Protein AF-A0A965FU15-F1 (afdb_monomer)

Mean predicted aligned error: 6.31 Å

Radius of gyration: 16.33 Å; Cα contacts (8 Å, |Δi|>4): 114; chains: 1; bounding box: 41×31×41 Å

Secondary structure (DSSP, 8-state):
---S-EEEEEPP-HHHHHHHHHHHTEETTTTEE-PPPTT-TT--SS--TT-S-EEEEEEEPPPTT--HHHHHHHHHHHHHHSPPPP--SEEEEEETTEEEEEESSPPPP-

Nearest PDB structures (foldseek):
  7nwg-assembly1_E3  TM=2.930E-01  e=4.593E+00  Oryctolagus cuniculus
  8rjd-assembly1_E  TM=3.080E-01  e=5.591E+00  Oryctolagus cuniculus
  4m4w-assembly1_K  TM=3.435E-01  e=8.282E+00  Bacillus subtilis subsp. subtilis str. 168
  8jbi-assembly1_B-2  TM=2.284E-01  e=4.302E+00  Salmonella enterica subsp. enterica serovar Typhimurium str. 14028S

Structure (mmCIF, N/CA/C/O backbone):
data_AF-A0A965FU15-F1
#
_entry.id   AF-A0A965FU15-F1
#
loop_
_atom_site.group_PDB
_atom_site.id
_atom_site.type_symbol
_atom_site.label_atom_id
_atom_site.label_alt_id
_atom_site.label_comp_id
_atom_site.label_asym_id
_atom_site.label_entity_id
_atom_site.label_seq_id
_atom_site.pdbx_PDB_ins_code
_atom_site.Cartn_x
_atom_site.Cartn_y
_atom_site.Cartn_z
_atom_site.occupancy
_atom_site.B_iso_or_equiv
_atom_site.auth_seq_id
_atom_site.auth_comp_id
_atom_site.auth_asym_id
_atom_site.auth_atom_id
_atom_site.pdbx_PDB_model_num
ATOM 1 N N . MET A 1 1 ? -22.781 3.627 -6.993 1.00 50.22 1 MET A N 1
ATOM 2 C CA . MET A 1 1 ? -22.090 2.320 -7.135 1.00 50.22 1 MET A CA 1
ATOM 3 C C . MET A 1 1 ? -22.307 1.506 -5.863 1.00 50.22 1 MET A C 1
ATOM 5 O O . MET A 1 1 ? -22.204 2.081 -4.789 1.00 50.22 1 MET A O 1
ATOM 9 N N . 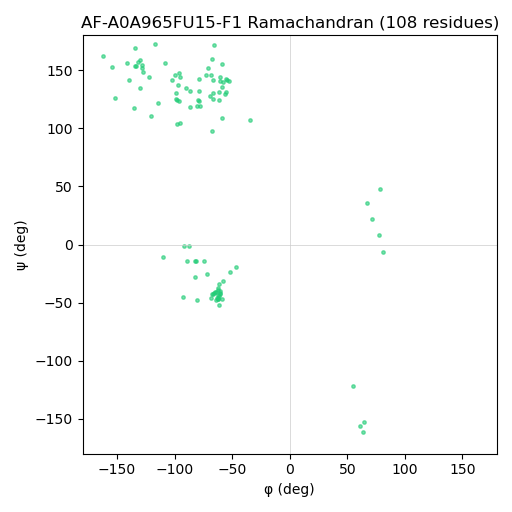ARG A 1 2 ? -22.625 0.206 -5.947 1.00 59.66 2 ARG A N 1
ATOM 10 C CA . ARG A 1 2 ? -22.795 -0.666 -4.766 1.00 59.66 2 ARG A CA 1
ATOM 11 C C . ARG A 1 2 ? -21.503 -1.454 -4.533 1.00 59.66 2 ARG A C 1
ATOM 13 O O . ARG A 1 2 ? -21.215 -2.394 -5.270 1.00 59.66 2 ARG A O 1
ATOM 20 N N . TYR A 1 3 ? -20.705 -1.062 -3.542 1.00 67.00 3 TYR A N 1
ATOM 21 C CA . TYR A 1 3 ? -19.468 -1.772 -3.202 1.00 67.00 3 TYR A CA 1
ATOM 22 C C . TYR A 1 3 ? -19.782 -3.023 -2.381 1.00 67.00 3 TYR A C 1
ATOM 24 O O . TYR A 1 3 ? -20.424 -2.952 -1.339 1.00 67.00 3 TYR A O 1
ATOM 32 N N . ARG A 1 4 ? -19.336 -4.193 -2.853 1.00 75.06 4 ARG A N 1
ATOM 33 C CA . ARG A 1 4 ? -19.625 -5.478 -2.189 1.00 75.06 4 ARG A CA 1
ATOM 34 C C . ARG A 1 4 ? -18.675 -5.770 -1.024 1.00 75.06 4 ARG A C 1
ATOM 36 O O . ARG A 1 4 ? -19.047 -6.515 -0.122 1.00 75.06 4 ARG A O 1
ATOM 43 N N . ARG A 1 5 ? -17.452 -5.231 -1.088 1.00 90.81 5 ARG A N 1
ATOM 44 C CA . ARG A 1 5 ? -16.384 -5.268 -0.076 1.00 90.81 5 ARG A CA 1
ATOM 45 C C . ARG A 1 5 ? -15.478 -4.052 -0.275 1.00 90.81 5 ARG A C 1
ATOM 47 O O . ARG A 1 5 ? -15.346 -3.579 -1.403 1.00 90.81 5 ARG A O 1
ATOM 54 N N . VAL A 1 6 ? -14.837 -3.610 0.796 1.00 92.38 6 VAL A N 1
ATOM 55 C CA . VAL A 1 6 ? -13.867 -2.506 0.838 1.00 92.38 6 VAL A CA 1
ATOM 56 C C . VAL A 1 6 ? -12.596 -2.982 1.536 1.00 92.38 6 VAL A C 1
ATOM 58 O O . VAL A 1 6 ? -12.653 -3.930 2.312 1.00 92.38 6 VAL A O 1
ATOM 61 N N . ALA A 1 7 ? -11.450 -2.374 1.250 1.00 93.50 7 ALA A N 1
ATOM 62 C CA . ALA A 1 7 ? -10.162 -2.698 1.864 1.00 93.50 7 ALA A CA 1
ATOM 63 C C . ALA A 1 7 ? -9.372 -1.408 2.102 1.00 93.50 7 ALA A C 1
ATOM 65 O O . ALA A 1 7 ? -9.617 -0.417 1.415 1.00 93.50 7 ALA A O 1
ATOM 66 N N . ILE A 1 8 ? -8.436 -1.430 3.053 1.00 95.00 8 ILE A N 1
ATOM 67 C CA . ILE A 1 8 ? -7.556 -0.289 3.336 1.00 95.00 8 ILE A CA 1
ATOM 68 C C . ILE A 1 8 ? -6.129 -0.697 2.989 1.00 95.00 8 ILE A C 1
ATOM 70 O O . ILE A 1 8 ? -5.592 -1.668 3.534 1.00 95.00 8 ILE A O 1
ATOM 74 N N . TYR A 1 9 ? -5.526 0.060 2.081 1.00 93.94 9 TYR A N 1
ATOM 75 C CA . TYR A 1 9 ? -4.177 -0.156 1.584 1.00 93.94 9 TYR A CA 1
ATOM 76 C C . TYR A 1 9 ? -3.323 1.084 1.832 1.00 93.94 9 TYR A C 1
ATOM 78 O O . TYR A 1 9 ? -3.806 2.206 1.696 1.00 93.94 9 TYR A O 1
ATOM 86 N N . HIS A 1 10 ? -2.046 0.878 2.139 1.00 93.0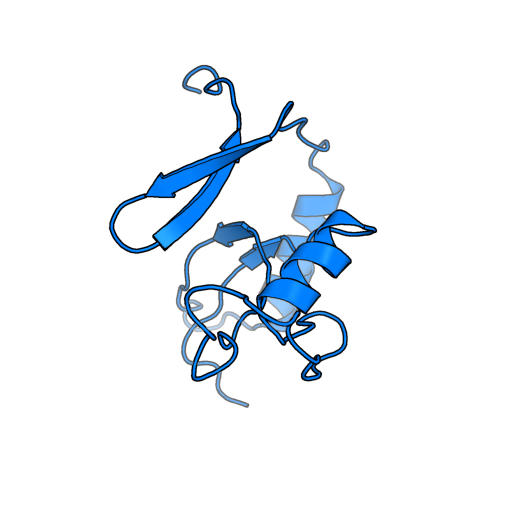0 10 HIS A N 1
ATOM 87 C CA . HIS A 1 10 ? -1.039 1.925 2.063 1.00 93.00 10 HIS A CA 1
ATOM 88 C C . HIS A 1 10 ? -0.322 1.812 0.718 1.00 93.00 10 HIS A C 1
ATOM 90 O O . HIS A 1 10 ? 0.236 0.764 0.388 1.00 93.00 10 HIS A O 1
ATOM 96 N N . VAL A 1 11 ? -0.333 2.890 -0.058 1.00 93.81 11 VAL A N 1
ATOM 97 C CA . VAL A 1 11 ? 0.475 2.994 -1.274 1.00 93.81 11 VAL A CA 1
ATOM 98 C C . VAL A 1 11 ? 1.720 3.804 -0.917 1.00 93.81 11 VAL A C 1
ATOM 100 O O . VAL A 1 11 ? 1.559 4.918 -0.412 1.00 93.81 11 VAL A O 1
ATOM 103 N N . PRO A 1 12 ? 2.942 3.301 -1.157 1.00 92.00 12 PRO A N 1
ATOM 104 C CA . PRO A 1 12 ? 4.151 4.072 -0.889 1.00 92.00 12 PRO A CA 1
ATOM 105 C C . PRO A 1 12 ? 4.251 5.292 -1.817 1.00 92.00 12 PRO A C 1
ATOM 107 O O . PRO A 1 12 ? 3.447 5.480 -2.737 1.00 92.00 12 PRO A O 1
ATOM 110 N 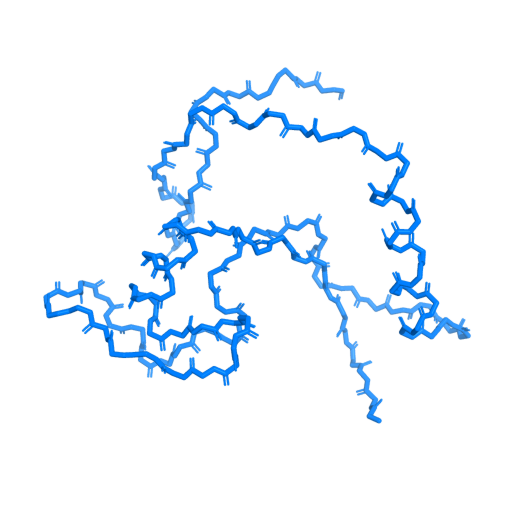N . SER A 1 13 ? 5.220 6.163 -1.562 1.00 91.00 13 SER A N 1
ATOM 111 C CA . SER A 1 13 ? 5.536 7.324 -2.401 1.00 91.00 13 SER A CA 1
ATOM 112 C C . SER A 1 13 ? 6.955 7.219 -2.975 1.00 91.00 13 SER A C 1
ATOM 114 O O . SER A 1 13 ? 7.716 6.306 -2.644 1.00 91.00 13 SER A O 1
ATOM 116 N N . GLY A 1 14 ? 7.305 8.140 -3.876 1.00 94.12 14 GLY A N 1
ATOM 117 C CA . GLY A 1 14 ? 8.660 8.274 -4.412 1.00 94.12 14 GLY A CA 1
ATOM 118 C C . GLY A 1 14 ? 9.146 7.074 -5.231 1.00 94.12 14 GLY A C 1
ATOM 119 O O . GLY A 1 14 ? 8.361 6.340 -5.833 1.00 94.12 14 GLY A O 1
ATOM 120 N N . ALA A 1 15 ? 10.467 6.879 -5.249 1.00 94.38 15 ALA A N 1
ATOM 121 C CA . ALA A 1 15 ? 11.131 5.866 -6.072 1.00 94.38 15 ALA A CA 1
ATOM 122 C C . ALA A 1 15 ? 10.644 4.438 -5.785 1.00 94.38 15 ALA A C 1
ATOM 124 O O . ALA A 1 15 ? 10.582 3.615 -6.697 1.00 94.38 15 ALA A O 1
ATOM 125 N N . PHE A 1 16 ? 10.247 4.153 -4.542 1.00 92.62 16 PHE A N 1
ATOM 126 C CA . PHE A 1 16 ? 9.757 2.835 -4.156 1.00 92.62 16 PHE A CA 1
ATOM 127 C C . PHE A 1 16 ? 8.417 2.496 -4.825 1.00 92.62 16 PHE A C 1
ATOM 129 O O . PHE A 1 16 ? 8.252 1.402 -5.365 1.00 92.62 16 PHE A O 1
ATOM 136 N N . HIS A 1 17 ? 7.491 3.462 -4.876 1.00 94.00 17 HIS A N 1
ATOM 137 C CA . HIS A 1 17 ? 6.242 3.333 -5.634 1.00 94.00 17 HIS A CA 1
ATOM 138 C C . HIS A 1 17 ? 6.498 3.165 -7.130 1.00 94.00 17 HIS A C 1
ATOM 140 O O . HIS A 1 17 ? 5.930 2.267 -7.753 1.00 94.00 17 HIS A O 1
ATOM 146 N N . SER A 1 18 ? 7.376 3.994 -7.699 1.00 94.12 18 SER A N 1
ATOM 147 C CA . SER A 1 18 ? 7.694 3.958 -9.129 1.00 94.12 18 SER A CA 1
ATOM 148 C C . SER A 1 18 ? 8.306 2.621 -9.549 1.00 94.12 18 SER A C 1
ATOM 150 O O . SER A 1 18 ? 7.880 2.041 -10.547 1.00 94.12 18 SER A O 1
ATOM 152 N N . ALA A 1 19 ? 9.252 2.093 -8.767 1.00 92.31 19 ALA A N 1
ATOM 153 C CA . ALA A 1 19 ? 9.891 0.808 -9.036 1.00 92.31 19 ALA A CA 1
ATOM 154 C C . ALA A 1 19 ? 8.885 -0.352 -8.964 1.00 92.31 19 ALA A C 1
ATOM 156 O O . ALA A 1 19 ? 8.809 -1.162 -9.888 1.00 92.31 19 ALA A O 1
ATOM 157 N N . GLY A 1 20 ? 8.064 -0.401 -7.907 1.00 91.19 20 GLY A N 1
ATOM 158 C CA . GLY A 1 20 ? 7.037 -1.432 -7.754 1.00 91.19 20 GLY A CA 1
ATOM 159 C C . GLY A 1 20 ? 5.957 -1.365 -8.837 1.00 91.19 20 GLY A C 1
ATOM 160 O O . GLY A 1 20 ? 5.564 -2.394 -9.385 1.00 91.19 20 GLY A O 1
ATOM 161 N N . SER A 1 21 ? 5.517 -0.159 -9.201 1.00 92.31 21 SER A N 1
ATOM 162 C CA . SER A 1 21 ? 4.520 0.055 -10.258 1.00 92.31 21 SER A CA 1
ATOM 163 C C . SER A 1 21 ? 5.055 -0.327 -11.635 1.00 92.31 21 SER A C 1
ATOM 165 O O . SER A 1 21 ? 4.350 -0.993 -12.392 1.00 92.31 21 SER A O 1
ATOM 167 N N . SER A 1 22 ? 6.303 0.042 -11.950 1.00 91.19 22 SER A N 1
ATOM 168 C CA . SER A 1 22 ? 6.966 -0.354 -13.198 1.00 91.19 22 SER A CA 1
ATOM 169 C C . SER A 1 22 ? 7.118 -1.871 -13.284 1.00 91.19 22 SER A C 1
ATOM 171 O O . SER A 1 22 ? 6.743 -2.468 -14.290 1.00 91.19 22 SER A O 1
ATOM 173 N N . TRP A 1 23 ? 7.574 -2.517 -12.207 1.00 87.88 23 TRP A N 1
ATOM 174 C CA . TRP A 1 23 ? 7.693 -3.972 -12.164 1.00 87.88 23 TRP A CA 1
ATOM 175 C C . TRP A 1 23 ? 6.340 -4.674 -12.363 1.00 87.88 23 TRP A C 1
ATOM 177 O O . TRP A 1 23 ? 6.256 -5.648 -13.108 1.00 87.88 23 TRP A O 1
ATOM 187 N N . LEU A 1 24 ? 5.256 -4.159 -11.772 1.00 87.75 24 LEU A N 1
ATOM 188 C CA . LEU A 1 24 ? 3.908 -4.729 -11.913 1.00 87.75 24 LEU A CA 1
ATOM 189 C C . LEU A 1 24 ? 3.172 -4.336 -13.204 1.00 87.75 24 LEU A C 1
ATOM 191 O O . LEU A 1 24 ? 2.156 -4.958 -13.515 1.00 87.75 24 LEU A O 1
ATOM 195 N N . GLY A 1 25 ? 3.649 -3.323 -13.930 1.00 89.56 25 GLY A N 1
ATOM 196 C CA . GLY A 1 25 ? 2.983 -2.784 -15.118 1.00 89.56 25 GLY A CA 1
ATOM 197 C C . GLY A 1 25 ? 1.710 -1.983 -14.817 1.00 89.56 25 GLY A C 1
ATOM 198 O O . GLY A 1 25 ? 0.840 -1.857 -15.679 1.00 89.56 25 GLY A O 1
ATOM 199 N N . TRP A 1 26 ? 1.551 -1.467 -13.592 1.00 91.25 26 TRP A N 1
ATOM 200 C CA . TRP A 1 26 ? 0.356 -0.724 -13.177 1.00 91.25 26 TRP A CA 1
ATOM 201 C C . TRP A 1 26 ? 0.645 0.295 -12.082 1.00 91.25 26 TRP A C 1
ATOM 203 O O . TRP A 1 26 ? 1.128 -0.055 -11.005 1.00 91.25 26 TRP A O 1
ATOM 213 N N . ASP A 1 27 ? 0.264 1.542 -12.342 1.00 91.94 27 ASP A N 1
ATOM 214 C CA . ASP A 1 27 ? 0.269 2.629 -11.372 1.00 91.94 27 ASP A CA 1
ATOM 215 C C . ASP A 1 27 ? -1.129 2.761 -10.754 1.00 91.94 27 ASP A C 1
ATOM 217 O O . ASP A 1 27 ? -2.060 3.275 -11.377 1.00 91.94 27 ASP A O 1
ATOM 221 N N . ASN A 1 28 ? -1.291 2.295 -9.514 1.00 91.94 28 ASN A N 1
ATOM 222 C CA . ASN A 1 28 ? -2.560 2.384 -8.787 1.00 91.94 28 ASN A CA 1
ATOM 223 C C . ASN A 1 28 ? -2.892 3.795 -8.281 1.00 91.94 28 ASN A C 1
ATOM 225 O O . ASN A 1 28 ? -4.047 4.020 -7.927 1.00 91.94 28 ASN A O 1
ATOM 229 N N . ARG A 1 29 ? -1.940 4.739 -8.261 1.00 91.19 29 ARG A N 1
ATOM 230 C CA . ARG A 1 29 ? -2.233 6.146 -7.942 1.00 91.19 29 ARG A CA 1
ATOM 231 C C . ARG A 1 29 ? -2.801 6.870 -9.153 1.00 91.19 29 ARG A C 1
ATOM 233 O O . ARG A 1 29 ? -3.809 7.554 -9.029 1.00 91.19 29 ARG A O 1
ATOM 240 N N . ALA A 1 30 ? -2.163 6.706 -10.311 1.00 91.06 30 ALA A N 1
ATOM 241 C CA . ALA A 1 30 ? -2.608 7.329 -11.558 1.00 91.06 30 ALA A CA 1
ATOM 242 C C . ALA A 1 30 ? -3.729 6.546 -12.266 1.00 91.06 30 ALA A C 1
ATOM 244 O O . ALA A 1 30 ? -4.353 7.069 -13.184 1.00 91.06 30 ALA A O 1
ATOM 245 N N . GLY A 1 31 ? -3.975 5.294 -11.869 1.00 90.75 31 GLY A N 1
ATOM 246 C CA . GLY A 1 31 ? -4.999 4.439 -12.468 1.00 90.75 31 GLY A CA 1
ATOM 247 C C . GLY A 1 31 ? -4.684 4.041 -13.911 1.00 90.75 31 GLY A C 1
ATOM 248 O O . GLY A 1 31 ? -5.597 3.964 -14.732 1.00 90.75 31 GLY A O 1
ATOM 249 N N . ARG A 1 32 ? -3.404 3.818 -14.237 1.00 90.50 32 ARG A N 1
ATOM 250 C CA . ARG A 1 32 ? -2.950 3.546 -15.611 1.00 90.50 32 ARG A CA 1
ATOM 251 C C . ARG A 1 32 ? -1.968 2.383 -15.695 1.00 90.50 32 ARG A C 1
ATOM 253 O O . ARG A 1 32 ? -1.220 2.110 -14.756 1.00 90.50 32 ARG A O 1
ATOM 260 N N . ALA A 1 33 ? -1.943 1.738 -16.857 1.00 89.69 33 ALA A N 1
ATOM 261 C CA . ALA A 1 33 ? -0.943 0.730 -17.183 1.00 89.69 33 ALA A CA 1
ATOM 262 C C . ALA A 1 33 ? 0.436 1.371 -17.413 1.00 89.69 33 ALA A C 1
ATOM 264 O O . ALA A 1 33 ? 0.531 2.532 -17.821 1.00 89.69 33 ALA A O 1
ATOM 265 N N . LEU A 1 34 ? 1.488 0.600 -17.150 1.00 89.06 34 LEU A N 1
ATOM 266 C CA . LEU A 1 34 ? 2.882 0.956 -17.404 1.00 89.06 34 LEU A CA 1
ATOM 267 C C . LEU A 1 34 ? 3.562 -0.163 -18.191 1.00 89.06 34 LEU A C 1
ATOM 269 O O . LEU A 1 34 ? 3.224 -1.336 -18.022 1.00 89.06 34 LEU A O 1
ATOM 273 N N . ASP A 1 35 ? 4.566 0.198 -18.982 1.00 87.06 35 ASP A N 1
ATOM 274 C CA . ASP A 1 35 ? 5.437 -0.788 -19.608 1.00 87.06 35 ASP A CA 1
ATOM 275 C C . ASP A 1 35 ? 6.303 -1.469 -18.546 1.00 87.06 35 ASP A C 1
ATOM 277 O O . ASP A 1 35 ? 6.967 -0.819 -17.729 1.00 87.06 35 ASP A O 1
ATOM 281 N N . GLN A 1 36 ? 6.280 -2.800 -18.551 1.00 85.00 36 GLN A N 1
ATOM 282 C CA . GLN A 1 36 ? 7.129 -3.595 -17.673 1.00 85.00 36 GLN A CA 1
ATOM 283 C C . GLN A 1 36 ? 8.557 -3.668 -18.232 1.00 85.00 36 GLN A C 1
ATOM 285 O O . GLN A 1 36 ? 8.728 -3.831 -19.445 1.00 85.00 36 GLN A O 1
ATOM 290 N N . PRO A 1 37 ? 9.592 -3.638 -17.372 1.00 83.19 37 PRO A N 1
ATOM 291 C CA . PRO A 1 37 ? 10.973 -3.832 -17.798 1.00 83.19 37 PRO A CA 1
ATOM 292 C C . PRO A 1 37 ? 11.172 -5.155 -18.552 1.00 83.19 37 PRO A C 1
ATOM 294 O O . PRO A 1 37 ? 10.604 -6.191 -18.185 1.00 83.19 37 PRO A O 1
ATOM 297 N N . MET A 1 38 ? 12.019 -5.137 -19.584 1.00 73.50 38 MET A N 1
ATOM 298 C CA . MET A 1 38 ? 12.426 -6.338 -20.321 1.00 73.50 38 MET A CA 1
ATOM 299 C C . MET A 1 38 ? 13.073 -7.367 -19.380 1.00 73.50 38 MET A C 1
ATOM 301 O O . MET A 1 38 ? 13.834 -7.007 -18.488 1.00 73.50 38 MET A O 1
ATOM 305 N N . GLY A 1 39 ? 12.768 -8.655 -19.570 1.00 69.06 39 GLY A N 1
ATOM 306 C CA . GLY A 1 39 ? 13.330 -9.736 -18.746 1.00 69.06 39 GLY A CA 1
ATOM 307 C C . GLY A 1 39 ? 12.702 -9.887 -17.354 1.00 69.06 39 GLY A C 1
ATOM 308 O O . GLY A 1 39 ? 13.184 -10.685 -16.553 1.00 69.06 39 GLY A O 1
ATOM 309 N N . SER A 1 40 ? 11.615 -9.169 -17.058 1.00 67.69 40 SER A N 1
ATOM 310 C CA . SER A 1 40 ? 10.824 -9.387 -15.844 1.00 67.69 40 SER A CA 1
ATOM 311 C C . SER A 1 40 ? 10.289 -10.830 -15.794 1.00 67.69 40 SER A C 1
ATOM 313 O O . SER A 1 40 ? 9.415 -11.235 -16.565 1.00 67.69 40 SER A O 1
ATOM 315 N N . VAL A 1 41 ? 10.846 -11.638 -14.885 1.00 60.62 41 VAL A N 1
ATOM 316 C CA . VAL A 1 41 ? 10.397 -13.014 -14.635 1.00 60.62 41 VAL A CA 1
ATOM 317 C C . VAL A 1 41 ? 8.992 -12.960 -14.041 1.00 60.62 41 VAL A C 1
ATOM 319 O O . VAL A 1 41 ? 8.768 -12.289 -13.035 1.00 60.62 41 VAL A O 1
ATOM 322 N N . GLY A 1 42 ? 8.041 -13.663 -14.659 1.00 57.97 42 GLY A N 1
ATOM 323 C CA . GLY A 1 42 ? 6.648 -13.645 -14.219 1.00 57.97 42 GLY A CA 1
ATOM 324 C C . GLY A 1 42 ? 5.890 -12.394 -14.656 1.00 57.97 42 GLY A C 1
ATOM 325 O O . GLY A 1 42 ? 5.201 -11.804 -13.828 1.00 57.97 42 GLY A O 1
ATOM 326 N N . LYS A 1 43 ? 5.996 -12.016 -15.946 1.00 53.94 43 LYS A N 1
ATOM 327 C CA . LYS A 1 43 ? 5.076 -11.081 -16.626 1.00 53.94 43 LYS A CA 1
ATOM 328 C C . LYS A 1 43 ? 3.673 -11.288 -16.064 1.00 53.94 43 LYS A C 1
ATOM 330 O O . LYS A 1 43 ? 3.056 -12.330 -16.297 1.00 53.94 43 LYS A O 1
ATOM 335 N N . THR A 1 44 ? 3.197 -10.346 -15.261 1.00 53.91 44 THR A N 1
ATOM 336 C CA . THR A 1 44 ? 1.884 -10.454 -14.634 1.00 53.91 44 THR A CA 1
ATOM 337 C C . THR A 1 44 ? 0.864 -10.353 -15.764 1.00 53.91 44 THR A C 1
ATOM 339 O O . THR A 1 44 ? 0.568 -9.262 -16.234 1.00 53.91 44 THR A O 1
ATOM 342 N N . ILE A 1 45 ? 0.372 -11.502 -16.255 1.00 51.34 45 ILE A N 1
ATOM 343 C CA . ILE A 1 45 ? -0.484 -11.629 -17.458 1.00 51.34 45 ILE A CA 1
ATOM 344 C C . ILE A 1 45 ? -1.699 -10.686 -17.392 1.00 51.34 45 ILE A C 1
ATOM 346 O O . ILE A 1 45 ? -2.239 -10.272 -18.416 1.00 51.34 45 ILE A O 1
ATOM 350 N N . LYS A 1 46 ? -2.101 -10.297 -16.178 1.00 52.69 46 LYS A N 1
ATOM 351 C CA . LYS A 1 46 ? -2.908 -9.110 -15.916 1.00 52.69 46 LYS A CA 1
ATOM 352 C C . LYS A 1 46 ? -2.249 -8.289 -14.809 1.00 52.69 46 LYS A C 1
ATOM 354 O O . LYS A 1 46 ? -1.903 -8.884 -13.783 1.00 52.69 46 LYS A O 1
ATOM 359 N N . PRO A 1 47 ? -2.139 -6.957 -14.953 1.00 55.84 47 PRO A N 1
ATOM 360 C CA . PRO A 1 47 ? -1.749 -6.119 -13.835 1.00 55.84 47 PRO A CA 1
ATOM 361 C C . PRO A 1 47 ? -2.708 -6.377 -12.664 1.00 55.84 47 PRO A C 1
ATOM 363 O O . PRO A 1 47 ? -3.930 -6.427 -12.862 1.00 55.84 47 PRO A O 1
ATOM 366 N N . PRO A 1 48 ? -2.193 -6.616 -11.448 1.00 65.38 48 PRO A N 1
ATOM 367 C CA . PRO A 1 48 ? -3.045 -6.905 -10.312 1.00 65.38 48 PRO A CA 1
ATOM 368 C C . PRO A 1 48 ? -3.943 -5.693 -10.068 1.00 65.38 48 PRO A C 1
ATOM 370 O O . PRO A 1 48 ? -3.464 -4.566 -9.992 1.00 65.38 48 PRO A O 1
ATOM 373 N N . LYS A 1 49 ? -5.247 -5.944 -9.908 1.00 69.81 49 LYS A N 1
ATOM 374 C CA . LYS A 1 49 ? -6.328 -4.949 -9.746 1.00 69.81 49 LYS A CA 1
ATOM 375 C C . LYS A 1 49 ? -6.036 -3.828 -8.727 1.00 69.81 49 LYS A C 1
ATOM 377 O O . LYS A 1 49 ? -6.692 -2.794 -8.755 1.00 69.81 49 LYS A O 1
ATOM 382 N N . TYR A 1 50 ? -5.086 -4.050 -7.823 1.00 81.00 50 TYR A N 1
ATOM 383 C CA . TYR A 1 50 ? -4.750 -3.180 -6.699 1.00 81.00 50 TYR A CA 1
ATOM 384 C C . TYR A 1 50 ? -3.382 -2.472 -6.835 1.00 81.00 50 TYR A C 1
ATOM 386 O O . TYR A 1 50 ? -3.102 -1.562 -6.061 1.00 81.00 50 TYR A O 1
ATOM 394 N N . GLY A 1 51 ? -2.536 -2.851 -7.807 1.00 89.31 51 GLY A N 1
ATOM 395 C CA . GLY A 1 51 ? -1.173 -2.322 -7.991 1.00 89.31 51 GLY A CA 1
ATOM 396 C C . GLY A 1 51 ? -0.204 -2.620 -6.847 1.00 89.31 51 GLY A C 1
ATOM 397 O O . GLY A 1 51 ? -0.444 -3.524 -6.050 1.00 89.31 51 GLY A O 1
ATOM 398 N N . PHE A 1 52 ? 0.895 -1.868 -6.765 1.00 92.25 52 PHE A N 1
ATOM 399 C CA . PHE A 1 52 ? 1.887 -2.000 -5.695 1.00 92.25 52 PHE A CA 1
ATOM 400 C C . PHE A 1 52 ? 1.386 -1.323 -4.410 1.00 92.25 52 PHE A C 1
ATOM 402 O O . PHE A 1 52 ? 1.079 -0.130 -4.412 1.00 92.25 52 PHE A O 1
ATOM 409 N N . HIS A 1 53 ? 1.238 -2.085 -3.323 1.00 93.25 53 HIS A N 1
ATOM 410 C CA . HIS A 1 53 ? 0.670 -1.594 -2.063 1.00 93.25 53 HIS A CA 1
ATOM 411 C C . HIS A 1 53 ? 1.005 -2.511 -0.876 1.00 93.25 53 HIS A C 1
ATOM 413 O O . HIS A 1 53 ? 1.311 -3.690 -1.052 1.00 93.25 53 HIS A O 1
ATOM 419 N N . ALA A 1 54 ? 0.862 -1.980 0.339 1.00 92.19 54 ALA A N 1
ATOM 420 C CA . ALA A 1 54 ? 0.799 -2.736 1.585 1.00 92.19 54 ALA A CA 1
ATOM 421 C C . ALA A 1 54 ? -0.658 -2.847 2.069 1.00 92.19 54 ALA A C 1
ATOM 423 O O . ALA A 1 54 ? -1.441 -1.902 1.949 1.00 92.19 54 ALA A O 1
ATOM 424 N N . THR A 1 55 ? -1.042 -4.001 2.618 1.00 91.38 55 THR A N 1
ATOM 425 C CA . THR A 1 55 ? -2.385 -4.203 3.190 1.00 91.38 55 THR A CA 1
ATOM 426 C C . THR A 1 55 ? -2.418 -3.759 4.644 1.00 91.38 55 THR A C 1
ATOM 428 O O . THR A 1 55 ? -1.729 -4.346 5.467 1.00 91.38 55 THR A O 1
ATOM 431 N N . ILE A 1 56 ? -3.251 -2.759 4.954 1.00 93.56 56 ILE A N 1
ATOM 432 C CA . ILE A 1 56 ? -3.511 -2.300 6.330 1.00 93.56 56 ILE A CA 1
ATOM 433 C C . ILE A 1 56 ? -4.732 -3.022 6.899 1.00 93.56 56 ILE A C 1
ATOM 435 O O . ILE A 1 56 ? -4.706 -3.534 8.013 1.00 93.56 56 ILE A O 1
ATOM 439 N N . LYS A 1 57 ? -5.805 -3.122 6.105 1.00 94.56 57 LYS A N 1
ATOM 440 C CA . LYS A 1 57 ? -6.999 -3.899 6.447 1.00 94.56 57 LYS A CA 1
ATOM 441 C C . LYS A 1 57 ? -7.456 -4.713 5.246 1.00 94.56 57 LYS A C 1
ATOM 443 O O . LYS A 1 57 ? -7.837 -4.155 4.214 1.00 94.56 57 LYS A O 1
ATOM 448 N N . ALA A 1 58 ? -7.428 -6.038 5.400 1.00 91.50 58 ALA A N 1
ATOM 449 C CA . ALA A 1 58 ? -7.896 -6.981 4.389 1.00 91.50 58 ALA A CA 1
ATOM 450 C C . ALA A 1 58 ? -9.378 -6.739 4.035 1.00 91.50 58 ALA A C 1
ATOM 452 O O . ALA A 1 58 ? -1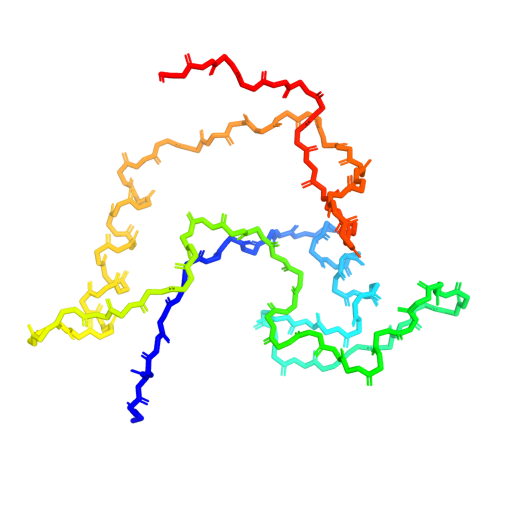0.114 -6.212 4.870 1.00 91.50 58 ALA A O 1
ATOM 453 N N . PRO A 1 59 ? -9.850 -7.134 2.835 1.00 92.94 59 PRO A N 1
ATOM 454 C CA . PRO A 1 59 ? -11.189 -6.778 2.381 1.00 92.94 59 PRO A CA 1
ATOM 455 C C . PRO A 1 59 ? -12.313 -7.205 3.339 1.00 92.94 59 PRO A C 1
ATOM 457 O O . PRO A 1 59 ? -12.435 -8.378 3.686 1.00 92.94 59 PRO A O 1
ATOM 460 N N . PHE A 1 60 ? -13.208 -6.286 3.682 1.00 94.06 60 PHE A N 1
ATOM 461 C CA . PHE A 1 60 ? -14.317 -6.466 4.621 1.00 94.06 60 PHE A CA 1
ATOM 462 C C . PHE A 1 60 ? -15.619 -5.883 4.055 1.00 94.06 60 PHE A C 1
ATOM 464 O O . PHE A 1 60 ? -15.619 -5.240 3.004 1.00 94.06 60 PHE A O 1
ATOM 471 N N . ARG A 1 61 ? -16.750 -6.167 4.705 1.00 93.94 61 ARG A N 1
ATOM 472 C CA . ARG A 1 61 ? -18.046 -5.551 4.387 1.00 93.94 61 ARG A CA 1
ATOM 473 C C . ARG A 1 61 ? -18.328 -4.435 5.382 1.00 93.94 61 ARG A C 1
ATOM 475 O O . ARG A 1 61 ? -17.938 -4.549 6.539 1.00 93.94 61 ARG A O 1
ATOM 482 N N . LEU A 1 62 ? -18.989 -3.382 4.916 1.00 92.31 62 LEU A N 1
ATOM 483 C CA . LEU A 1 62 ? -19.577 -2.393 5.812 1.00 92.31 62 LEU A CA 1
ATOM 484 C C . LEU A 1 62 ? -20.806 -3.009 6.488 1.00 92.31 62 LEU A C 1
ATOM 486 O O . LEU A 1 62 ? -21.495 -3.818 5.862 1.00 92.31 62 LEU A O 1
ATOM 490 N N . ASN A 1 63 ? -21.053 -2.631 7.740 1.00 90.88 63 ASN A N 1
ATOM 491 C CA . ASN A 1 63 ? -22.295 -2.974 8.428 1.00 90.88 63 ASN A CA 1
ATOM 492 C C . ASN A 1 63 ? -23.478 -2.245 7.779 1.00 90.88 63 ASN A C 1
ATOM 494 O O . ASN A 1 63 ? -23.298 -1.225 7.104 1.00 90.88 63 ASN A O 1
ATOM 498 N N . ASP A 1 64 ? -24.687 -2.751 8.00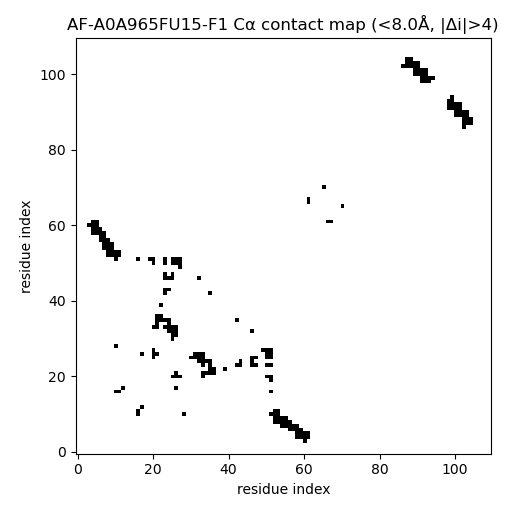7 1.00 88.31 64 ASP A N 1
ATOM 499 C CA . ASP A 1 64 ? -25.903 -2.081 7.555 1.00 88.31 64 ASP A CA 1
ATOM 500 C C . ASP A 1 64 ? -25.989 -0.669 8.156 1.00 88.31 64 ASP A C 1
ATOM 502 O O . ASP A 1 64 ? -25.680 -0.451 9.327 1.00 88.31 64 ASP A O 1
ATOM 506 N N . GLY A 1 65 ? -26.347 0.312 7.324 1.00 88.31 65 GLY A N 1
ATOM 507 C CA . GLY A 1 65 ? -26.364 1.731 7.701 1.00 88.31 65 GLY A CA 1
ATOM 508 C C . GLY A 1 65 ? -25.002 2.442 7.663 1.00 88.31 65 GLY A C 1
ATOM 509 O O . GLY A 1 65 ? -24.960 3.661 7.809 1.00 88.31 65 GLY A O 1
ATOM 510 N N . CYS A 1 66 ? -23.886 1.741 7.423 1.00 90.44 66 CYS A N 1
ATOM 511 C CA . CYS A 1 66 ? -22.581 2.378 7.227 1.00 90.44 66 CYS A CA 1
ATOM 512 C C . CYS A 1 66 ? -22.320 2.715 5.750 1.00 90.44 66 CYS A C 1
ATOM 514 O O . CYS A 1 66 ? -22.479 1.877 4.859 1.00 90.44 66 CYS A O 1
ATOM 516 N N . HIS A 1 67 ? -21.828 3.930 5.498 1.00 90.69 67 HIS A N 1
ATOM 517 C CA . HIS A 1 67 ? -21.509 4.426 4.158 1.00 90.69 67 HIS A CA 1
ATOM 518 C C . HIS A 1 67 ? -19.997 4.523 3.921 1.00 90.69 67 HIS A C 1
ATOM 520 O O . HIS A 1 67 ? -19.201 4.637 4.855 1.00 90.69 67 HIS A O 1
ATOM 526 N N . ILE A 1 68 ? -19.594 4.475 2.646 1.00 92.62 68 ILE A N 1
ATOM 527 C CA . ILE A 1 68 ? -18.180 4.561 2.255 1.00 92.62 68 ILE A CA 1
ATOM 528 C C . ILE A 1 68 ? -17.554 5.897 2.661 1.00 92.62 68 ILE A C 1
ATOM 530 O O . ILE A 1 68 ? -16.422 5.909 3.132 1.00 92.62 68 ILE A O 1
ATOM 534 N N . ASP A 1 69 ? -18.306 6.992 2.560 1.00 93.50 69 ASP A N 1
ATOM 535 C CA . ASP A 1 69 ? -17.816 8.325 2.914 1.00 93.50 69 ASP A CA 1
ATOM 536 C C . ASP A 1 69 ? -17.501 8.408 4.412 1.00 93.50 69 ASP A C 1
ATOM 538 O O . ASP A 1 69 ? -16.434 8.877 4.795 1.00 93.50 69 ASP A O 1
ATOM 542 N N . THR A 1 70 ? -18.354 7.821 5.260 1.00 93.12 70 THR A N 1
ATOM 543 C CA . THR A 1 70 ? -18.102 7.706 6.703 1.00 93.12 70 THR A CA 1
ATOM 544 C C . THR A 1 70 ? -16.835 6.902 6.997 1.00 93.12 70 THR A C 1
ATOM 546 O O . THR A 1 70 ? -16.046 7.300 7.850 1.00 93.12 70 THR A O 1
ATOM 549 N N . LEU A 1 71 ? -16.602 5.793 6.279 1.00 94.69 71 LEU A N 1
ATOM 550 C CA . LEU A 1 71 ? -15.366 5.016 6.420 1.00 94.69 71 LEU A CA 1
ATOM 551 C C . LEU A 1 71 ? -14.135 5.844 6.023 1.00 94.69 71 LEU A C 1
ATOM 553 O O . LEU A 1 71 ? -13.117 5.780 6.714 1.00 94.69 71 LEU A O 1
ATOM 557 N N . ILE A 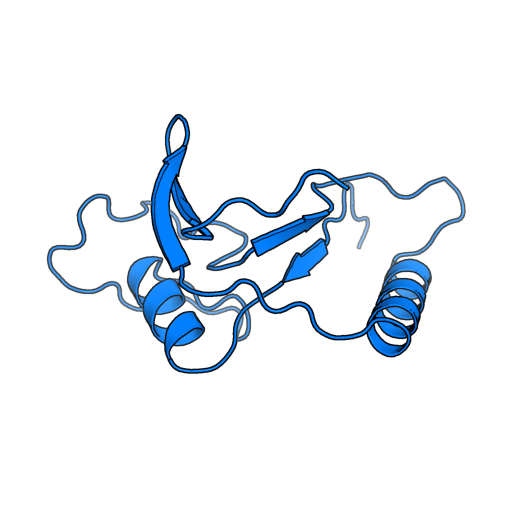1 72 ? -14.214 6.600 4.924 1.00 95.44 72 ILE A N 1
ATOM 558 C CA . ILE A 1 72 ? -13.117 7.452 4.448 1.00 95.44 72 ILE A CA 1
ATOM 559 C C . ILE A 1 72 ? -12.789 8.512 5.501 1.00 95.44 72 ILE A C 1
ATOM 561 O O . ILE A 1 72 ? -11.639 8.587 5.931 1.00 95.44 72 ILE A O 1
ATOM 565 N N . THR A 1 73 ? -13.790 9.264 5.969 1.00 96.62 73 THR A N 1
ATOM 566 C CA . THR A 1 73 ? -13.605 10.301 6.993 1.00 96.62 73 THR A CA 1
ATOM 567 C C . THR A 1 73 ? -13.032 9.717 8.283 1.00 96.62 73 THR A C 1
ATOM 569 O O . THR A 1 73 ? -12.039 10.228 8.790 1.00 96.62 73 THR A O 1
ATOM 572 N N . ALA A 1 74 ? -13.579 8.602 8.778 1.00 95.75 74 ALA A N 1
ATOM 573 C CA . ALA A 1 74 ? -13.075 7.958 9.991 1.00 95.75 74 ALA A CA 1
ATOM 574 C C . ALA A 1 74 ? -11.623 7.473 9.837 1.00 95.75 74 ALA A C 1
ATOM 576 O O . ALA A 1 74 ? -10.818 7.621 10.755 1.00 95.75 74 ALA A O 1
ATOM 577 N N . THR A 1 75 ? -11.266 6.931 8.667 1.00 96.44 75 THR A N 1
ATOM 578 C CA . THR A 1 75 ? -9.890 6.494 8.379 1.00 96.44 75 THR A CA 1
ATOM 579 C C . THR A 1 75 ? -8.935 7.687 8.341 1.00 96.44 75 THR A C 1
ATOM 581 O O . THR A 1 75 ? -7.848 7.607 8.903 1.00 96.44 75 THR A O 1
ATOM 584 N N . GLN A 1 76 ? -9.338 8.806 7.732 1.00 96.56 76 GLN A N 1
ATOM 585 C CA . GLN A 1 76 ? -8.540 10.036 7.704 1.00 96.56 76 GLN A CA 1
ATOM 586 C C . GLN A 1 76 ? -8.312 10.601 9.109 1.00 96.56 76 GLN A C 1
ATOM 588 O O . GLN A 1 76 ? -7.173 10.908 9.456 1.00 96.56 76 GLN A O 1
ATOM 593 N N . SER A 1 77 ? -9.363 10.688 9.931 1.00 97.69 77 SER A N 1
ATOM 594 C CA . SER A 1 77 ? -9.252 11.141 11.321 1.00 97.69 77 SER A CA 1
ATOM 595 C C . SER A 1 77 ? -8.330 10.243 12.143 1.00 97.69 77 SER A C 1
ATOM 597 O O . SER A 1 77 ? -7.483 10.751 12.871 1.00 97.69 77 SER A O 1
ATOM 599 N N . LEU A 1 78 ? -8.436 8.920 11.979 1.00 96.38 78 LEU A N 1
ATOM 600 C CA . LEU A 1 78 ? -7.549 7.969 12.646 1.00 96.38 78 LEU A CA 1
ATOM 601 C C . LEU A 1 78 ? -6.091 8.146 12.200 1.00 96.38 78 LEU A C 1
ATOM 603 O O . LEU A 1 78 ? -5.192 8.191 13.033 1.00 96.38 78 LEU A O 1
ATOM 607 N N . CYS A 1 79 ? -5.835 8.280 10.898 1.00 95.12 79 CYS A N 1
ATOM 608 C CA . CYS A 1 79 ? -4.482 8.526 10.398 1.00 95.12 79 CYS A CA 1
ATOM 609 C C . CYS A 1 79 ? -3.896 9.844 10.923 1.00 95.12 79 CYS A C 1
ATOM 611 O O . CYS A 1 79 ? -2.698 9.903 11.166 1.00 95.12 79 CYS A O 1
ATOM 613 N N . ALA A 1 80 ? -4.720 10.877 11.117 1.00 96.50 80 ALA A N 1
ATOM 614 C CA . ALA A 1 80 ? -4.277 12.155 11.669 1.00 96.50 80 ALA A CA 1
ATOM 615 C C . ALA A 1 80 ? -3.956 12.090 13.173 1.00 96.50 80 ALA A C 1
ATOM 617 O O . ALA A 1 80 ? -3.163 12.894 13.655 1.00 96.50 80 ALA A O 1
ATOM 618 N N . SER A 1 81 ? -4.555 11.151 13.916 1.00 97.31 81 SER A N 1
ATOM 619 C CA . SER A 1 81 ? -4.295 10.973 15.351 1.00 97.31 81 SER A CA 1
ATOM 620 C C . SER A 1 81 ? -3.139 10.021 15.663 1.00 97.31 81 SER A C 1
ATOM 622 O O . SER A 1 81 ? -2.705 9.951 16.810 1.00 97.31 81 SER A O 1
ATOM 624 N N . LEU A 1 82 ? -2.680 9.238 14.684 1.00 95.44 82 LEU A N 1
ATOM 625 C CA . LEU A 1 82 ? -1.620 8.249 14.867 1.00 95.44 82 LEU A CA 1
ATOM 626 C C . LEU A 1 82 ? -0.262 8.815 14.444 1.00 95.44 82 LEU A C 1
ATOM 628 O O . LEU A 1 82 ? -0.128 9.423 13.384 1.00 95.44 82 LEU A O 1
ATOM 632 N N . SER A 1 83 ? 0.768 8.537 15.241 1.00 93.88 83 SER A N 1
ATOM 633 C CA . SER A 1 83 ? 2.155 8.769 14.834 1.00 93.88 83 SER A CA 1
ATOM 634 C C . SER A 1 83 ? 2.556 7.814 13.711 1.00 93.88 83 SER A C 1
ATOM 636 O O . SER A 1 83 ? 2.137 6.654 13.680 1.00 93.88 83 SER A O 1
ATOM 638 N N . ALA A 1 84 ? 3.403 8.291 12.797 1.00 89.06 84 ALA A N 1
ATOM 639 C CA . ALA A 1 84 ? 3.999 7.435 11.779 1.00 89.06 84 ALA A CA 1
ATOM 640 C C . ALA A 1 84 ? 4.839 6.324 12.431 1.00 89.06 84 ALA A C 1
ATOM 642 O O . ALA A 1 84 ? 5.541 6.562 13.414 1.00 89.06 84 ALA A O 1
ATOM 643 N N . VAL A 1 85 ? 4.771 5.122 11.861 1.00 85.75 85 VAL A N 1
ATOM 644 C CA . VAL A 1 85 ? 5.552 3.963 12.309 1.00 85.75 85 VAL A CA 1
ATOM 645 C C . VAL A 1 85 ? 6.777 3.818 11.418 1.00 85.75 85 VAL A C 1
ATOM 647 O O . VAL A 1 85 ? 6.649 3.810 10.191 1.00 85.75 85 VAL A O 1
ATOM 650 N N . ASP A 1 86 ? 7.949 3.668 12.033 1.00 87.44 86 ASP A N 1
ATOM 651 C CA . ASP A 1 86 ? 9.155 3.260 11.319 1.00 87.44 86 ASP A CA 1
ATOM 652 C C . ASP A 1 86 ? 9.150 1.737 11.130 1.00 87.44 86 ASP A C 1
ATOM 654 O O . ASP A 1 86 ? 9.105 0.967 12.089 1.00 87.44 86 ASP A O 1
ATOM 658 N N . ILE A 1 87 ? 9.161 1.306 9.871 1.00 86.38 87 ILE A N 1
ATOM 659 C CA . ILE A 1 87 ? 9.184 -0.109 9.474 1.00 86.38 87 ILE A CA 1
ATOM 660 C C . ILE A 1 87 ? 10.612 -0.636 9.267 1.00 86.38 87 ILE A C 1
ATOM 662 O O . ILE A 1 87 ? 10.795 -1.814 8.947 1.00 86.38 87 ILE A O 1
ATOM 666 N N . GLY A 1 88 ? 11.613 0.230 9.447 1.00 90.19 88 GLY A N 1
ATOM 667 C CA . GLY A 1 88 ? 13.028 -0.065 9.315 1.00 90.19 88 GLY A CA 1
ATOM 668 C C . GLY A 1 88 ? 13.423 -0.527 7.914 1.00 90.19 88 GLY A C 1
ATOM 669 O O . GLY A 1 88 ? 12.771 -0.247 6.903 1.00 90.19 88 GLY A O 1
ATOM 670 N N . THR A 1 89 ? 14.527 -1.266 7.851 1.00 92.06 89 THR A N 1
ATOM 671 C CA . THR A 1 89 ? 15.025 -1.842 6.601 1.00 92.06 89 THR A CA 1
ATOM 672 C C . THR A 1 89 ? 14.066 -2.904 6.080 1.00 92.06 89 THR A C 1
ATOM 674 O O . THR A 1 89 ? 13.685 -3.829 6.797 1.00 92.06 89 THR A O 1
ATOM 677 N N . LEU A 1 90 ? 13.717 -2.806 4.800 1.00 92.25 90 LEU A N 1
ATOM 678 C CA . LEU A 1 90 ? 12.866 -3.770 4.114 1.00 92.25 90 LEU A CA 1
ATOM 679 C C . LEU A 1 90 ? 13.696 -4.811 3.357 1.00 92.25 90 LEU A C 1
ATOM 681 O O . LEU A 1 90 ? 14.749 -4.505 2.802 1.00 92.25 90 LEU A O 1
ATOM 685 N N . ARG A 1 91 ? 13.178 -6.038 3.263 1.00 92.94 91 ARG A N 1
ATOM 686 C CA . ARG A 1 91 ? 13.742 -7.117 2.441 1.00 92.94 91 ARG A CA 1
ATOM 687 C C . ARG A 1 91 ? 12.669 -7.821 1.622 1.00 92.94 91 ARG A C 1
ATOM 689 O O . ARG A 1 91 ? 11.507 -7.891 2.022 1.00 92.94 91 ARG A O 1
ATOM 696 N N . LEU A 1 92 ? 13.074 -8.404 0.498 1.00 91.50 92 LEU A N 1
ATOM 697 C CA . LEU A 1 92 ? 12.212 -9.282 -0.284 1.00 91.50 92 LEU A CA 1
ATOM 698 C C . LEU A 1 92 ? 12.159 -10.671 0.365 1.00 91.50 92 LEU A C 1
ATOM 700 O O . LEU A 1 92 ? 13.188 -11.252 0.705 1.00 91.50 92 LEU A O 1
ATOM 704 N N . LYS A 1 93 ? 10.957 -11.219 0.521 1.00 91.06 93 LYS A N 1
ATOM 705 C CA . LYS A 1 93 ? 10.722 -12.556 1.069 1.00 91.06 93 LYS A CA 1
ATOM 706 C C . LYS A 1 93 ? 9.611 -13.246 0.288 1.00 91.06 93 LYS A C 1
ATOM 708 O O . LYS A 1 93 ? 8.605 -12.634 -0.058 1.00 91.06 93 LYS A O 1
ATOM 713 N N . ARG A 1 94 ? 9.757 -14.548 0.046 1.00 89.44 94 ARG A N 1
ATOM 714 C CA . ARG A 1 94 ? 8.649 -15.370 -0.452 1.00 89.44 94 ARG A CA 1
ATOM 715 C C . ARG A 1 94 ? 7.727 -15.735 0.709 1.00 89.44 94 ARG A C 1
ATOM 717 O O . ARG A 1 94 ? 8.185 -16.314 1.693 1.00 89.44 94 ARG A O 1
ATOM 724 N N . ILE A 1 95 ? 6.443 -15.413 0.593 1.00 85.25 95 ILE A N 1
ATOM 725 C CA . ILE A 1 95 ? 5.405 -15.814 1.548 1.00 85.25 95 ILE A CA 1
ATOM 726 C C . ILE A 1 95 ? 4.377 -16.632 0.775 1.00 85.25 95 ILE A C 1
ATOM 728 O O . ILE A 1 95 ? 3.676 -16.115 -0.094 1.00 85.25 95 ILE A O 1
ATOM 732 N N . GLY A 1 96 ? 4.322 -17.937 1.045 1.00 84.62 96 GLY A N 1
ATOM 733 C CA . GLY A 1 96 ? 3.491 -18.855 0.269 1.00 84.62 96 GLY A CA 1
ATOM 734 C C . GLY A 1 96 ? 3.810 -18.769 -1.228 1.00 84.62 96 GLY A C 1
ATOM 735 O O . GLY A 1 96 ? 4.951 -18.991 -1.635 1.00 84.62 96 GLY A O 1
ATOM 736 N N . GLY A 1 97 ? 2.799 -18.445 -2.042 1.00 81.62 97 GLY A N 1
ATOM 737 C CA . GLY A 1 97 ? 2.879 -18.375 -3.506 1.00 81.62 97 GLY A CA 1
ATOM 738 C C . GLY A 1 97 ? 3.335 -17.038 -4.101 1.00 81.62 97 GLY A C 1
ATOM 739 O O . GLY A 1 97 ? 3.425 -16.949 -5.322 1.00 81.62 97 GLY A O 1
ATOM 740 N N . PHE A 1 98 ? 3.615 -16.012 -3.291 1.00 80.19 98 PHE A N 1
ATOM 741 C CA . PHE A 1 98 ? 3.948 -14.671 -3.784 1.00 80.19 98 PHE A CA 1
ATOM 742 C C . PHE A 1 98 ? 5.226 -14.106 -3.156 1.00 80.19 98 PHE A C 1
ATOM 744 O O . PHE A 1 98 ? 5.683 -14.538 -2.095 1.00 80.19 98 PHE A O 1
ATOM 751 N N . LEU A 1 99 ? 5.821 -13.135 -3.850 1.00 85.44 99 LEU A N 1
ATOM 752 C CA . LEU A 1 99 ? 6.901 -12.310 -3.322 1.00 85.44 99 LEU A CA 1
ATOM 753 C C . LEU A 1 99 ? 6.297 -11.126 -2.567 1.00 85.44 99 LEU A C 1
ATOM 755 O O . LEU A 1 99 ? 5.402 -10.452 -3.073 1.00 85.44 99 LEU A O 1
ATOM 759 N N . ALA A 1 100 ? 6.798 -10.886 -1.363 1.00 89.12 100 ALA A N 1
ATOM 760 C CA . ALA A 1 100 ? 6.396 -9.795 -0.494 1.00 89.12 100 ALA A CA 1
ATOM 761 C C . ALA A 1 100 ? 7.627 -9.012 -0.044 1.00 89.12 100 ALA A C 1
ATOM 763 O O . ALA A 1 100 ? 8.707 -9.576 0.134 1.00 89.12 100 ALA A O 1
ATOM 764 N N . ILE A 1 101 ? 7.448 -7.715 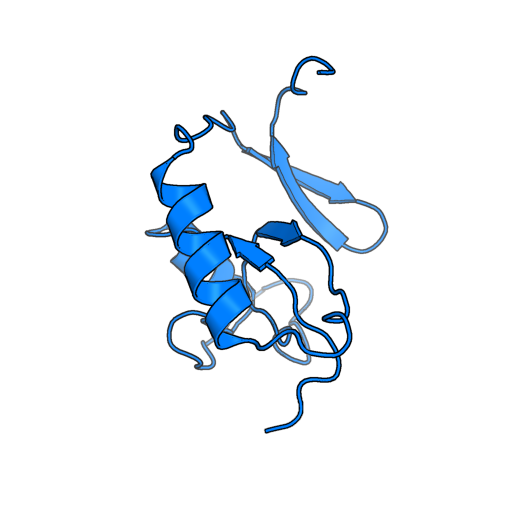0.176 1.00 91.62 101 ILE A N 1
ATOM 765 C CA . ILE A 1 101 ? 8.450 -6.881 0.830 1.00 91.62 101 ILE A CA 1
ATOM 766 C C . ILE A 1 101 ? 8.040 -6.761 2.291 1.00 91.62 101 ILE A C 1
ATOM 768 O O . ILE A 1 101 ? 6.903 -6.397 2.588 1.00 91.62 101 ILE A O 1
ATOM 772 N N . VAL A 1 102 ? 8.947 -7.130 3.189 1.00 91.81 102 VAL A N 1
ATOM 773 C CA . VAL A 1 102 ? 8.694 -7.226 4.630 1.00 91.81 102 VAL A CA 1
ATOM 774 C C . VAL A 1 102 ? 9.792 -6.522 5.423 1.00 91.81 102 VAL A C 1
ATOM 776 O O . VAL A 1 102 ? 10.913 -6.425 4.915 1.00 91.81 102 VAL A O 1
ATOM 779 N N . PRO A 1 103 ? 9.522 -6.096 6.668 1.00 91.88 103 PRO A N 1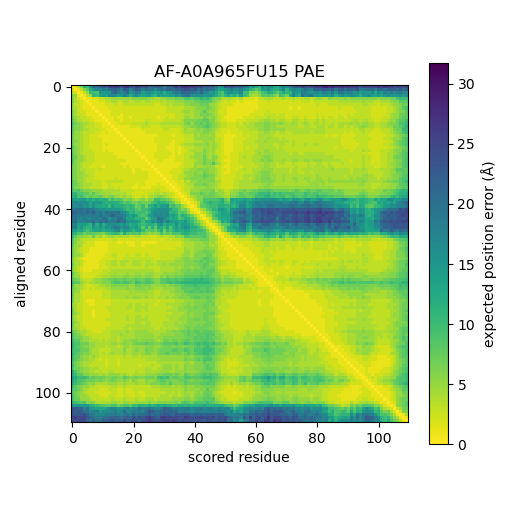
ATOM 780 C CA . PRO A 1 103 ? 10.569 -5.673 7.591 1.00 91.88 103 PRO A CA 1
ATOM 781 C C . PRO A 1 103 ? 11.662 -6.741 7.739 1.00 91.88 103 PRO A C 1
ATOM 783 O O . PRO A 1 103 ? 11.397 -7.952 7.749 1.00 91.88 103 PRO A O 1
ATOM 786 N N . GLN A 1 104 ? 12.916 -6.299 7.808 1.00 91.44 104 GLN A N 1
ATOM 787 C CA . GLN A 1 104 ? 14.069 -7.176 7.995 1.00 91.44 104 GLN A CA 1
ATOM 788 C C . GLN A 1 104 ? 14.071 -7.791 9.396 1.00 91.44 104 GLN A C 1
ATOM 790 O O . GLN A 1 104 ? 14.242 -9.008 9.520 1.00 91.44 104 GLN A O 1
ATOM 795 N N . SER A 1 105 ? 13.832 -6.959 10.407 1.00 84.06 105 SER A N 1
ATOM 796 C CA . SER A 1 105 ? 13.655 -7.353 11.803 1.00 84.06 105 SER A CA 1
ATOM 797 C C . SER A 1 105 ? 12.168 -7.507 12.112 1.00 84.06 105 SER A C 1
ATOM 799 O O . SER A 1 105 ? 11.341 -6.769 11.578 1.00 84.06 105 SER A O 1
ATOM 801 N N . SER A 1 106 ? 11.813 -8.474 12.954 1.00 68.25 106 SER A N 1
ATOM 802 C CA . SER A 1 106 ? 10.465 -8.543 13.517 1.00 68.25 106 SER A CA 1
ATOM 803 C C . SER A 1 106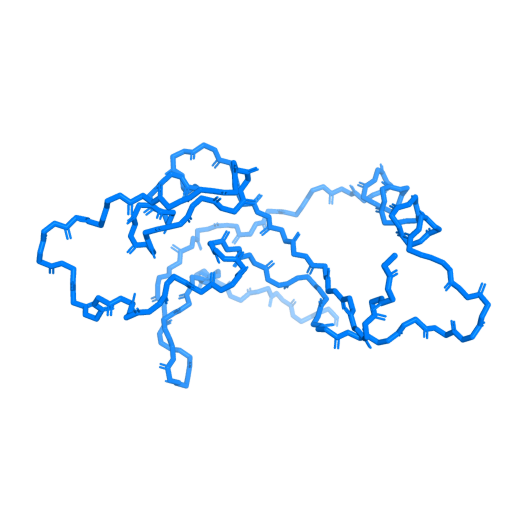 ? 10.232 -7.349 14.438 1.00 68.25 106 SER A C 1
ATOM 805 O O . SER A 1 106 ? 11.136 -6.966 15.179 1.00 68.25 106 SER A O 1
ATOM 807 N N . SER A 1 107 ? 9.019 -6.796 14.413 1.00 65.56 107 SER A N 1
ATOM 808 C CA . SER A 1 107 ? 8.539 -6.012 15.552 1.00 65.56 107 SER A CA 1
ATOM 809 C C . SER A 1 107 ? 8.521 -6.927 16.772 1.00 65.56 107 SER A C 1
ATOM 811 O O . SER A 1 107 ? 8.203 -8.112 16.632 1.00 65.56 107 SER A O 1
ATOM 813 N N . GLU A 1 108 ? 8.842 -6.389 17.945 1.00 60.03 108 GLU A N 1
ATOM 814 C CA . GLU A 1 108 ? 8.462 -7.043 19.197 1.00 60.03 108 GLU A CA 1
ATOM 815 C C . GLU A 1 108 ? 6.942 -7.280 19.173 1.00 60.03 108 GLU A C 1
ATOM 817 O O . GLU A 1 108 ? 6.191 -6.484 18.592 1.00 60.03 108 GLU A O 1
ATOM 822 N N . GLU A 1 109 ? 6.510 -8.426 19.696 1.00 51.12 109 GLU A N 1
ATOM 823 C CA . GLU A 1 109 ? 5.089 -8.744 19.843 1.00 51.12 109 GLU A CA 1
ATOM 824 C C . GLU A 1 109 ? 4.465 -7.698 20.782 1.00 51.12 109 GLU A C 1
ATOM 826 O O . GLU A 1 109 ? 4.988 -7.473 21.874 1.00 51.12 109 GLU A O 1
ATOM 831 N N . LEU A 1 110 ? 3.407 -7.021 20.321 1.00 47.22 110 LEU A N 1
ATOM 832 C CA . LEU A 1 110 ? 2.626 -6.061 21.113 1.00 47.22 110 LEU A CA 1
ATOM 833 C C . LEU A 1 110 ? 1.549 -6.778 21.927 1.00 47.22 110 LEU A C 1
ATOM 835 O O . LEU A 1 110 ? 0.882 -7.664 21.341 1.00 47.22 110 LEU A O 1
#

Foldseek 3Di:
DDDPKDFDWAQDDDPVNVVQQQCLQHRQVVGDGHHHDPPNDPNPPDRPPRGDTGGPGDIDDDDPPDDPVNVVVVVVVVVVPDDDDDLDDWDWDDDPPDIDIHRPDDDDDD

Solvent-accessible surface area (backbone atoms only — not comparable to full-atom values): 7096 Å² total; per-residue (Å²): 136,86,78,83,57,52,64,43,66,48,63,68,65,68,71,64,34,52,52,42,13,30,69,47,22,19,37,62,88,81,71,41,79,41,78,52,62,88,86,56,84,76,71,57,93,60,52,60,97,70,38,57,63,45,81,76,37,76,76,40,68,76,58,91,94,58,52,71,67,59,52,51,54,53,50,51,54,50,57,73,74,48,79,88,78,87,65,75,64,71,38,82,43,78,57,91,94,43,81,42,79,40,52,69,64,80,76,80,89,128

pLDDT: mean 85.44, std 12.92, range [47.22, 97.69]

Sequence (110 aa):
MRYRRVAIYHVPSGAFHSAGSSWLGWDNRAGRALDQPMGSVGKTIKPPKYGFHATIKAPFRLNDGCHIDTLITATQSLCASLSAVDIGTLRLKRIGGFLAIVPQSSSEEL